Protein AF-A0A410M9Z9-F1 (afdb_monomer)

Sequence (90 aa):
MKKQHDDSHIGSTEIPVPSKVETSEKHKDLKAKLLHETQEYLDIEENRAAFAKLAEIFDTVYSLTEHHGASMTELELMHQKWHKENLKKD

pLDDT: mean 80.01, std 21.66, range [40.84, 98.31]

Mean predicted aligned error: 12.66 Å

Organism: NCBI:txid45668

Secondary structure (DSSP, 8-state):
------------------------HHHHHHHHHHHHHHHHHHH--SHHHHHHHHHHHHHHHHHHHHHTT--HHHHHHHHHHHHHHHTT--

Solvent-accessible surface area (backbone atoms only — not comparable to full-atom values): 5563 Å² total; per-residue (Å²): 134,84,86,81,87,83,80,81,78,77,72,77,78,74,72,80,72,77,71,78,74,79,71,48,70,69,56,55,50,46,54,52,49,42,54,50,35,50,51,52,33,74,73,45,86,51,66,71,63,27,51,52,27,52,51,55,36,49,55,40,52,48,55,52,36,49,72,72,74,41,50,70,67,56,53,50,53,52,50,54,50,51,47,65,65,56,70,76,74,118

Nearest PDB structures (foldseek):
  4wpe-assembly1_A-2  TM=7.416E-01  e=4.939E+00  Saccharomyces cerevisiae S288C
  5n5f-assembly1_B  TM=4.362E-01  e=4.939E+00  Haliangium ochraceum

Radius of gyration: 22.67 Å; Cα contacts (8 Å, |Δi|>4): 33; chains: 1; bounding box: 41×51×64 Å

Foldseek 3Di:
DDDDDDPPPPPPPPPPPPPPPPCPVVNVVLVVQLVVLVVQLVVDPDPVSNVVSVVSNVVSVQVNCVVVVHHPVVVVVVVVVVCVVPVVVD

Structure (mmCIF, N/CA/C/O backbone):
data_AF-A0A410M9Z9-F1
#
_entry.id   AF-A0A410M9Z9-F1
#
loop_
_atom_site.group_PDB
_atom_site.id
_atom_site.type_symbol
_atom_site.label_atom_id
_atom_site.label_alt_id
_atom_site.label_comp_id
_atom_site.label_asym_id
_atom_site.label_entity_id
_atom_site.label_seq_id
_atom_site.pdbx_PDB_ins_code
_atom_site.Cartn_x
_atom_site.Cartn_y
_atom_site.Cartn_z
_atom_site.occupancy
_atom_site.B_iso_or_equiv
_atom_site.auth_seq_id
_atom_site.auth_comp_id
_atom_site.auth_asym_id
_atom_site.auth_atom_id
_atom_site.pdbx_PDB_model_num
ATOM 1 N N . MET A 1 1 ? 28.452 40.928 -49.424 1.00 41.94 1 MET A N 1
ATOM 2 C CA . MET A 1 1 ? 28.743 40.784 -47.979 1.00 41.94 1 ME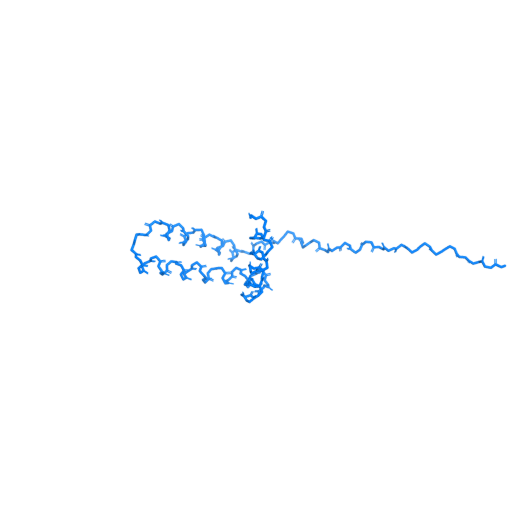T A CA 1
ATOM 3 C C . MET A 1 1 ? 27.544 40.121 -47.302 1.00 41.94 1 MET A C 1
ATOM 5 O O . MET A 1 1 ? 26.449 40.608 -47.519 1.00 41.94 1 MET A O 1
ATOM 9 N N . LYS A 1 2 ? 27.794 39.003 -46.588 1.00 42.69 2 LYS A N 1
ATOM 10 C CA . LYS A 1 2 ? 27.026 38.331 -45.499 1.00 42.69 2 LYS A CA 1
ATOM 11 C C . LYS A 1 2 ? 25.493 38.227 -45.676 1.00 42.69 2 LYS A C 1
ATOM 13 O O . LYS A 1 2 ? 24.797 39.216 -45.532 1.00 42.69 2 LYS A O 1
ATOM 18 N N . LYS A 1 3 ? 24.925 37.111 -46.157 1.00 41.38 3 LYS A N 1
ATOM 19 C CA . LYS A 1 3 ? 24.598 35.836 -45.463 1.00 41.38 3 LYS A CA 1
ATOM 20 C C . LYS A 1 3 ? 23.930 35.973 -44.078 1.00 41.38 3 LYS A C 1
ATOM 22 O O . LYS A 1 3 ? 24.605 36.309 -43.117 1.00 41.38 3 LYS A O 1
ATOM 27 N N . GLN A 1 4 ? 22.660 35.544 -44.076 1.00 41.19 4 GLN A N 1
ATOM 28 C CA . GLN A 1 4 ? 21.964 34.678 -43.108 1.00 41.19 4 GLN A CA 1
ATOM 29 C C . GLN A 1 4 ? 21.529 35.284 -41.763 1.00 41.19 4 GLN A C 1
ATOM 31 O O . GLN A 1 4 ? 22.332 35.494 -40.863 1.00 41.19 4 GLN A O 1
ATOM 36 N N . HIS A 1 5 ? 20.210 35.483 -41.651 1.00 40.84 5 HIS A N 1
ATOM 37 C CA . HIS A 1 5 ? 19.475 35.418 -40.391 1.00 40.84 5 HIS A CA 1
ATOM 38 C C . HIS A 1 5 ? 19.452 33.959 -39.924 1.00 40.84 5 HIS A C 1
ATOM 40 O O . HIS A 1 5 ? 19.055 33.073 -40.683 1.00 40.84 5 HIS A O 1
ATOM 46 N N . ASP A 1 6 ? 19.924 33.741 -38.704 1.00 48.78 6 ASP A N 1
ATOM 47 C CA . ASP A 1 6 ? 19.933 32.465 -38.000 1.00 48.78 6 ASP A CA 1
ATOM 48 C C . ASP A 1 6 ? 18.774 32.497 -36.992 1.00 48.78 6 ASP A C 1
ATOM 50 O O . ASP A 1 6 ? 18.941 32.878 -35.834 1.00 48.78 6 ASP A O 1
ATOM 54 N N . ASP A 1 7 ? 17.563 32.201 -37.470 1.00 45.53 7 ASP A N 1
ATOM 55 C CA . ASP A 1 7 ? 16.424 31.937 -36.593 1.00 45.53 7 ASP A CA 1
ATOM 56 C C . ASP A 1 7 ? 16.488 30.465 -36.190 1.00 45.53 7 ASP A C 1
ATOM 58 O O . ASP A 1 7 ? 15.999 29.564 -36.877 1.00 45.53 7 ASP A O 1
ATOM 62 N N . SER A 1 8 ? 17.145 30.228 -35.058 1.00 41.47 8 SER A N 1
ATOM 63 C CA . SER A 1 8 ? 17.136 28.947 -34.364 1.00 41.47 8 SER A CA 1
ATOM 64 C C . SER A 1 8 ? 15.707 28.605 -33.926 1.00 41.47 8 SER A C 1
ATOM 66 O O . SER A 1 8 ? 15.221 29.005 -32.870 1.00 41.47 8 SER A O 1
ATOM 68 N N . HIS A 1 9 ? 15.007 27.843 -34.765 1.00 44.31 9 HIS A N 1
ATOM 69 C CA . HIS A 1 9 ? 13.773 27.163 -34.396 1.00 44.31 9 HIS A CA 1
ATOM 70 C C . HIS A 1 9 ? 14.148 26.007 -33.461 1.00 44.31 9 HIS A C 1
ATOM 72 O O . HIS A 1 9 ? 14.421 24.886 -33.893 1.00 44.31 9 HIS A O 1
ATOM 78 N N . ILE A 1 10 ? 14.233 26.298 -32.163 1.00 51.69 10 ILE A N 1
ATOM 79 C CA . ILE A 1 10 ? 14.315 25.270 -31.128 1.00 51.69 10 ILE A CA 1
ATOM 80 C C . ILE A 1 10 ? 12.935 24.617 -31.105 1.00 51.69 10 ILE A C 1
ATOM 82 O O . ILE A 1 10 ? 12.016 25.101 -30.446 1.00 51.69 10 ILE A O 1
ATOM 86 N N . GLY A 1 11 ? 12.772 23.571 -31.917 1.00 40.84 11 GLY A N 1
ATOM 87 C CA . GLY A 1 11 ? 11.591 22.725 -31.894 1.00 40.84 11 GLY A CA 1
ATOM 88 C C . GLY A 1 11 ? 11.365 22.282 -30.458 1.00 40.84 11 GLY A C 1
ATOM 89 O O . GLY A 1 11 ? 12.227 21.636 -29.864 1.00 40.84 11 GLY A O 1
ATOM 90 N N . SER A 1 12 ? 10.240 22.702 -29.882 1.00 45.56 12 SER A N 1
ATOM 91 C CA . SER A 1 12 ? 9.781 22.210 -28.595 1.00 45.56 12 SER A CA 1
ATOM 92 C C . SER A 1 12 ? 9.698 20.696 -28.702 1.00 45.56 12 SER A C 1
ATOM 94 O O . SER A 1 12 ? 8.848 20.168 -29.413 1.00 45.56 12 SER A O 1
ATOM 96 N N . THR A 1 13 ? 10.629 20.001 -28.052 1.00 43.50 13 THR A N 1
ATOM 97 C CA . THR A 1 13 ? 10.564 18.556 -27.887 1.00 43.50 13 THR A CA 1
ATOM 98 C C . THR A 1 13 ? 9.318 18.281 -27.061 1.00 43.50 13 THR A C 1
ATOM 100 O O . THR A 1 13 ? 9.342 18.378 -25.834 1.00 43.50 13 THR A O 1
ATOM 103 N N . GLU A 1 14 ? 8.200 18.026 -27.735 1.00 44.25 14 GLU A N 1
ATOM 104 C CA . GLU A 1 14 ? 7.018 17.460 -27.110 1.00 44.25 14 GLU A CA 1
ATOM 105 C C . GLU A 1 14 ? 7.476 16.152 -26.472 1.00 44.25 14 GLU A C 1
ATOM 107 O O . GLU A 1 14 ? 7.816 15.184 -27.156 1.00 44.25 14 GLU A O 1
ATOM 112 N N . ILE A 1 15 ? 7.584 16.154 -25.143 1.00 50.91 15 ILE A N 1
ATOM 113 C CA . ILE A 1 15 ? 7.757 14.926 -24.379 1.00 50.91 15 ILE A CA 1
ATOM 114 C C . ILE A 1 15 ? 6.565 14.060 -24.790 1.00 50.91 15 ILE A C 1
ATOM 116 O O . ILE A 1 15 ? 5.431 14.515 -24.605 1.00 50.91 15 ILE A O 1
ATOM 120 N N . PRO A 1 16 ? 6.774 12.872 -25.385 1.00 45.97 16 PRO A N 1
ATOM 121 C CA . PRO A 1 16 ? 5.665 12.041 -25.806 1.00 45.97 16 PRO A CA 1
ATOM 122 C C . PRO A 1 16 ? 4.854 11.710 -24.559 1.00 45.97 16 PRO A C 1
ATOM 124 O O . PRO A 1 16 ? 5.303 10.970 -23.685 1.00 45.97 16 PRO A O 1
ATOM 127 N N . VAL A 1 17 ? 3.671 12.316 -24.454 1.00 54.06 17 VAL A N 1
ATOM 128 C CA . VAL A 1 17 ? 2.684 11.951 -23.445 1.00 54.06 17 VAL A CA 1
ATOM 129 C C . VAL A 1 17 ? 2.333 10.500 -23.757 1.00 54.06 17 VAL A C 1
ATOM 131 O O . VAL A 1 17 ? 1.841 10.245 -24.861 1.00 54.06 17 VAL A O 1
ATOM 134 N N . PRO A 1 18 ? 2.625 9.532 -22.869 1.00 52.41 18 PRO A N 1
ATOM 135 C CA . PRO A 1 18 ? 2.331 8.143 -23.162 1.00 52.41 18 PRO A CA 1
ATOM 136 C C . PRO A 1 18 ? 0.836 8.027 -23.449 1.00 52.41 18 PRO A C 1
ATOM 138 O O . PRO A 1 18 ? -0.009 8.402 -22.629 1.00 52.41 18 PRO A O 1
ATOM 141 N N . SER A 1 19 ? 0.528 7.562 -24.662 1.00 47.91 19 SER A N 1
ATOM 142 C CA . SER A 1 19 ? -0.829 7.291 -25.107 1.00 47.91 19 SER A CA 1
ATOM 143 C C . SER A 1 19 ? -1.498 6.423 -24.056 1.00 47.91 19 SER A C 1
ATOM 145 O O . SER A 1 19 ? -0.946 5.378 -23.716 1.00 47.91 19 SER A O 1
ATOM 147 N N . LYS A 1 20 ? -2.638 6.897 -23.538 1.00 50.91 20 LYS A N 1
ATOM 148 C CA . LYS A 1 20 ? -3.632 6.176 -22.732 1.00 50.91 20 LYS A CA 1
ATOM 149 C C . LYS A 1 20 ? -3.203 4.732 -22.451 1.00 50.91 20 LYS A C 1
ATOM 151 O O . LYS A 1 20 ? -3.455 3.860 -23.275 1.00 50.91 20 LYS A O 1
ATOM 156 N N . VAL A 1 21 ? -2.503 4.523 -21.332 1.00 52.72 21 VAL A N 1
ATOM 157 C CA . VAL A 1 21 ? -2.062 3.193 -20.898 1.00 52.72 21 VAL A CA 1
ATOM 158 C C . VAL A 1 21 ? -3.303 2.310 -20.900 1.00 52.72 21 VAL A C 1
ATOM 160 O O . VAL A 1 21 ? -4.206 2.526 -20.090 1.00 52.72 21 VAL A O 1
ATOM 163 N N . GLU A 1 22 ? -3.390 1.372 -21.844 1.00 47.81 22 GLU A N 1
ATOM 164 C CA . GLU A 1 22 ? -4.326 0.261 -21.751 1.00 47.81 22 GLU A CA 1
ATOM 165 C C . GLU A 1 22 ? -3.972 -0.437 -20.446 1.00 47.81 22 GLU A C 1
ATOM 167 O O . GLU A 1 22 ? -2.960 -1.127 -20.336 1.00 47.81 22 GLU A O 1
ATOM 172 N N . THR A 1 23 ? -4.730 -0.142 -19.393 1.00 56.25 23 THR A N 1
ATOM 173 C CA . THR A 1 23 ? -4.522 -0.777 -18.103 1.00 56.25 23 THR A CA 1
ATOM 174 C C . THR A 1 23 ? -4.793 -2.249 -18.324 1.00 56.25 23 THR A C 1
ATOM 176 O O . THR A 1 23 ? -5.948 -2.631 -18.514 1.00 56.25 23 THR A O 1
ATOM 179 N N . SER A 1 24 ? -3.730 -3.053 -18.356 1.00 73.00 24 SER A N 1
ATOM 180 C CA . SER A 1 24 ? -3.860 -4.500 -18.438 1.00 73.00 24 SER A CA 1
ATOM 181 C C . SER A 1 24 ? -4.784 -4.974 -17.318 1.00 73.00 24 SER A C 1
ATOM 183 O O . SER A 1 24 ? -4.822 -4.366 -16.243 1.00 73.00 24 SER A O 1
ATOM 185 N N . GLU A 1 25 ? -5.542 -6.046 -17.551 1.00 78.31 25 GLU A N 1
ATOM 186 C CA . GLU A 1 25 ? -6.450 -6.602 -16.535 1.00 78.31 25 GLU A CA 1
ATOM 187 C C . GLU A 1 25 ? -5.719 -6.815 -15.197 1.00 78.31 25 GLU A C 1
ATOM 189 O O . GLU A 1 25 ? -6.212 -6.412 -14.147 1.00 78.31 25 GLU A O 1
ATOM 194 N N . LYS A 1 26 ? -4.446 -7.227 -15.261 1.00 79.62 26 LYS A N 1
ATOM 195 C CA . LYS A 1 26 ? -3.539 -7.345 -14.111 1.00 79.62 26 LYS A CA 1
ATOM 196 C C . LYS A 1 26 ? -3.400 -6.057 -13.280 1.00 79.62 26 LYS A C 1
ATOM 198 O O . LYS A 1 26 ? -3.350 -6.119 -12.057 1.00 79.62 26 LYS A O 1
ATOM 203 N N . HIS A 1 27 ? -3.328 -4.882 -13.905 1.00 88.25 27 HIS A N 1
ATOM 204 C CA . HIS A 1 27 ? -3.231 -3.608 -13.181 1.00 88.25 27 HIS A CA 1
ATOM 205 C C . HIS A 1 27 ? -4.548 -3.242 -12.488 1.00 88.25 27 HIS A C 1
ATOM 207 O O . HIS A 1 27 ? -4.547 -2.726 -11.368 1.00 88.25 27 HIS A O 1
ATOM 213 N N . LYS A 1 28 ? -5.682 -3.522 -13.137 1.00 91.94 28 LYS A N 1
ATOM 214 C CA . LYS A 1 28 ? -7.002 -3.320 -12.532 1.00 91.94 28 LYS A CA 1
ATOM 215 C C . LYS A 1 28 ? -7.179 -4.221 -11.307 1.00 91.94 28 LYS A C 1
ATOM 217 O O . LYS A 1 28 ? -7.644 -3.740 -10.275 1.00 91.94 28 LYS A O 1
ATOM 222 N N . ASP A 1 29 ? -6.731 -5.468 -11.401 1.00 94.38 29 ASP A N 1
ATOM 223 C CA . ASP A 1 29 ? -6.802 -6.438 -10.309 1.00 94.38 29 ASP A CA 1
ATOM 224 C C . ASP A 1 29 ? -5.925 -6.029 -9.120 1.00 94.38 29 ASP A C 1
ATOM 226 O O . ASP A 1 29 ? -6.382 -6.070 -7.981 1.00 94.38 29 ASP A O 1
ATOM 230 N N . LEU A 1 30 ? -4.704 -5.536 -9.367 1.00 95.56 30 LEU A N 1
ATOM 231 C CA . LEU A 1 30 ? -3.830 -5.022 -8.304 1.00 95.56 30 LEU A CA 1
ATOM 232 C C . LEU A 1 30 ? -4.449 -3.829 -7.562 1.00 95.56 30 LEU A C 1
ATOM 234 O O . LEU A 1 30 ? -4.366 -3.750 -6.338 1.00 95.56 30 LEU A 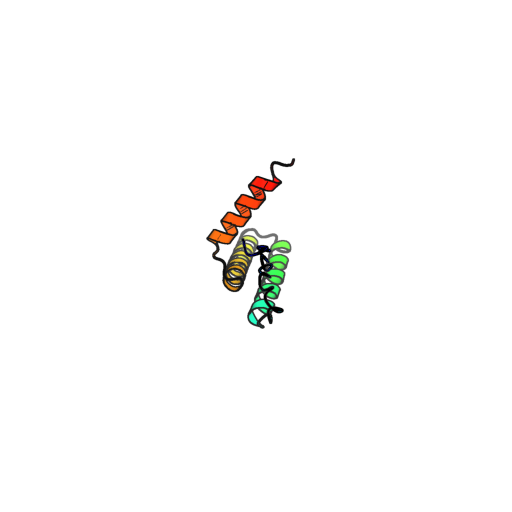O 1
ATOM 238 N N . LYS A 1 31 ? -5.114 -2.914 -8.277 1.00 95.62 31 LYS A N 1
ATOM 239 C CA . LYS A 1 31 ? -5.830 -1.790 -7.650 1.00 95.62 31 LYS A CA 1
ATOM 240 C C . LYS A 1 31 ? -7.027 -2.251 -6.823 1.00 95.62 31 LYS A C 1
ATOM 242 O O . LYS A 1 31 ? -7.250 -1.722 -5.737 1.00 95.62 31 LYS A O 1
ATOM 247 N N . ALA A 1 32 ? -7.787 -3.224 -7.325 1.00 96.81 32 ALA A N 1
ATOM 248 C CA . ALA A 1 32 ? -8.905 -3.805 -6.590 1.00 96.81 32 ALA A CA 1
ATOM 249 C C . ALA A 1 32 ? -8.423 -4.525 -5.321 1.00 96.81 32 ALA A C 1
ATOM 251 O O . AL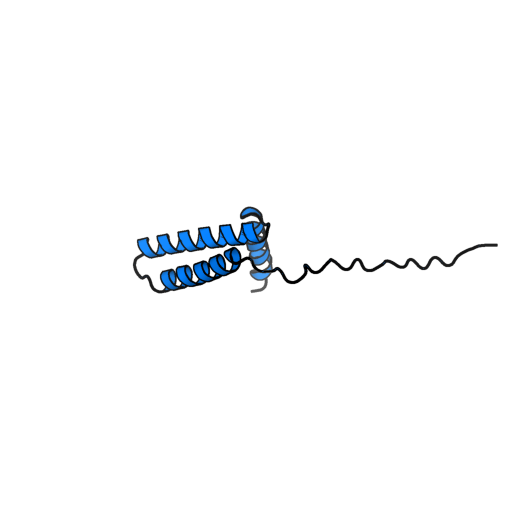A A 1 32 ? -9.008 -4.331 -4.257 1.00 96.81 32 ALA A O 1
ATOM 252 N N . LYS A 1 33 ? -7.318 -5.279 -5.415 1.00 97.00 33 LYS A N 1
ATOM 253 C CA . LYS A 1 33 ? -6.682 -5.921 -4.261 1.00 97.00 33 LYS A CA 1
ATOM 254 C C . LYS A 1 33 ? -6.244 -4.888 -3.227 1.00 97.00 33 LYS A C 1
ATOM 256 O O . LYS A 1 33 ? -6.605 -5.025 -2.067 1.00 97.00 33 LYS A O 1
ATOM 261 N N . LEU A 1 34 ? -5.551 -3.822 -3.639 1.00 98.06 34 LEU A N 1
ATOM 262 C CA . LEU A 1 34 ? -5.106 -2.774 -2.713 1.00 98.06 34 LEU A CA 1
ATOM 263 C C . LEU A 1 34 ? -6.277 -2.187 -1.914 1.00 98.06 34 LEU A C 1
ATOM 265 O O . LEU A 1 34 ? -6.176 -2.025 -0.699 1.00 98.06 34 LEU A O 1
ATOM 269 N N . LEU A 1 35 ? -7.390 -1.892 -2.595 1.00 98.12 35 LEU A N 1
ATOM 270 C CA . LEU A 1 35 ? -8.600 -1.380 -1.954 1.00 98.12 35 LEU A CA 1
ATOM 271 C C . LEU A 1 35 ? -9.169 -2.378 -0.936 1.00 98.12 35 LEU A C 1
ATOM 273 O O . LEU A 1 35 ? -9.505 -1.983 0.177 1.00 98.12 35 LEU A O 1
ATOM 277 N N . HIS A 1 36 ? -9.257 -3.653 -1.312 1.00 98.06 36 HIS A N 1
ATOM 278 C CA . HIS A 1 36 ? -9.772 -4.711 -0.448 1.00 98.06 36 HIS A CA 1
ATOM 279 C C . HIS A 1 36 ? -8.914 -4.909 0.809 1.00 98.06 36 HIS A C 1
ATOM 281 O O . HIS A 1 36 ? -9.442 -4.816 1.912 1.00 98.06 36 HIS A O 1
ATOM 287 N N . GLU A 1 37 ? -7.598 -5.093 0.661 1.00 98.00 37 GLU A N 1
ATOM 288 C CA . GLU A 1 37 ? -6.696 -5.324 1.802 1.00 98.00 37 GLU A CA 1
ATOM 289 C C . GLU A 1 37 ? -6.639 -4.107 2.738 1.00 98.00 37 GLU A C 1
ATOM 291 O O . GLU A 1 37 ? -6.543 -4.256 3.955 1.00 98.00 37 GLU A O 1
ATOM 296 N N . THR A 1 38 ? -6.749 -2.892 2.183 1.00 98.31 38 THR A N 1
ATOM 297 C CA . THR A 1 38 ? -6.841 -1.662 2.984 1.00 98.31 38 THR A CA 1
ATOM 298 C C . THR A 1 38 ? -8.122 -1.635 3.806 1.00 98.31 38 THR A C 1
ATOM 300 O O . THR A 1 38 ? -8.072 -1.311 4.988 1.00 98.31 38 THR A O 1
ATOM 303 N N . GLN A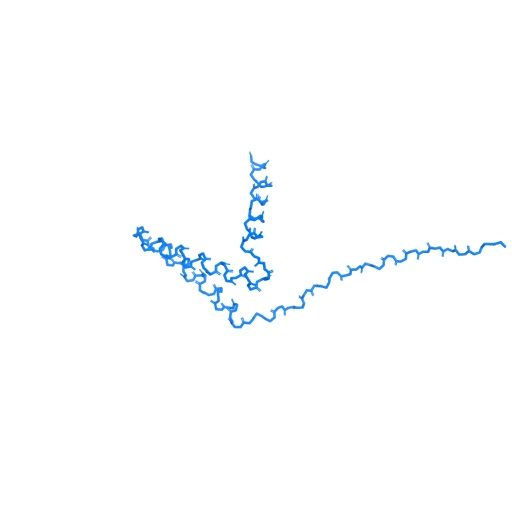 1 39 ? -9.262 -1.987 3.207 1.00 98.19 39 GLN A N 1
ATOM 304 C CA . GLN A 1 39 ? -10.530 -2.039 3.929 1.00 98.19 39 GLN A CA 1
ATOM 305 C C . GLN A 1 39 ? -10.480 -3.083 5.050 1.00 98.19 39 GLN A C 1
ATOM 307 O O . GLN A 1 39 ? -10.832 -2.777 6.182 1.00 98.19 39 GLN A O 1
ATOM 312 N N . GLU A 1 40 ? -9.955 -4.277 4.769 1.00 97.75 40 GLU A N 1
ATOM 313 C CA . GLU A 1 40 ? -9.806 -5.312 5.792 1.00 97.75 40 GLU A CA 1
ATOM 314 C C . GLU A 1 40 ? -8.870 -4.883 6.927 1.00 97.75 40 GLU A C 1
ATOM 316 O O . GLU A 1 40 ? -9.180 -5.124 8.089 1.00 97.75 40 GLU A O 1
ATOM 321 N N . TYR A 1 41 ? -7.757 -4.204 6.629 1.00 98.12 41 TYR A N 1
ATOM 322 C CA . TYR A 1 41 ? -6.891 -3.639 7.667 1.00 98.12 41 TYR A CA 1
ATOM 323 C C . TYR A 1 41 ? -7.640 -2.656 8.581 1.00 98.12 41 TYR A C 1
ATOM 325 O O . TYR A 1 41 ? -7.453 -2.693 9.794 1.00 98.12 41 TYR A O 1
ATOM 333 N N . LEU A 1 42 ? -8.483 -1.790 8.009 1.00 97.69 42 LEU A N 1
ATOM 334 C CA . LEU A 1 42 ? -9.253 -0.800 8.769 1.00 97.69 42 LEU A CA 1
ATOM 335 C C . LEU A 1 42 ? -10.326 -1.435 9.665 1.00 97.69 42 LEU A C 1
ATOM 337 O O . LEU A 1 42 ? -10.655 -0.862 10.702 1.00 97.69 42 LEU A O 1
ATOM 341 N N . ASP A 1 43 ? -10.847 -2.599 9.278 1.00 97.19 43 ASP A N 1
ATOM 342 C CA . ASP A 1 43 ? -11.922 -3.294 9.991 1.00 97.19 43 ASP A CA 1
ATOM 343 C C . ASP A 1 43 ? -11.407 -4.292 11.055 1.00 97.19 43 ASP A C 1
ATOM 345 O O . ASP A 1 43 ? -12.193 -4.826 11.840 1.00 97.19 43 ASP A O 1
ATOM 349 N N . ILE A 1 44 ? -10.097 -4.569 11.105 1.00 95.69 44 ILE A N 1
ATOM 350 C CA . ILE A 1 44 ? -9.493 -5.535 12.034 1.00 95.69 44 ILE A CA 1
ATOM 351 C C . ILE A 1 44 ? -9.009 -4.853 13.320 1.00 95.69 44 ILE A C 1
ATOM 353 O O . ILE A 1 44 ? -8.140 -3.986 13.303 1.00 95.69 44 ILE A O 1
ATOM 357 N N . GLU A 1 45 ? -9.491 -5.338 14.467 1.00 93.25 45 GLU A N 1
ATOM 358 C CA . GLU A 1 45 ? -9.039 -4.886 15.794 1.00 93.25 45 GLU A CA 1
ATOM 359 C C . GLU A 1 45 ? -7.840 -5.687 16.338 1.00 93.25 45 GLU A C 1
ATOM 361 O O . GLU A 1 45 ? -7.109 -5.225 17.214 1.00 93.25 45 GLU A O 1
ATOM 366 N N . GLU A 1 46 ? -7.635 -6.914 15.852 1.00 96.00 46 GLU A N 1
ATOM 367 C CA . GLU A 1 46 ? -6.591 -7.807 16.357 1.00 96.00 46 GLU A CA 1
ATOM 368 C C . GLU A 1 46 ? -5.241 -7.504 15.698 1.00 96.00 46 GLU A C 1
ATOM 370 O O . GLU A 1 46 ? -5.085 -7.582 14.479 1.00 96.00 46 GLU A O 1
ATOM 375 N N . ASN A 1 47 ? -4.238 -7.191 16.521 1.00 93.50 47 ASN A N 1
ATOM 376 C CA . ASN A 1 47 ? -2.938 -6.711 16.054 1.00 93.50 47 ASN A CA 1
ATOM 377 C C . ASN A 1 47 ? -2.259 -7.654 15.051 1.00 93.50 47 ASN A C 1
ATOM 379 O O . ASN A 1 47 ? -1.722 -7.190 14.047 1.00 93.50 47 ASN A O 1
ATOM 383 N N . ARG A 1 48 ? -2.242 -8.971 15.292 1.00 94.69 48 ARG A N 1
ATOM 384 C CA . ARG A 1 48 ? -1.548 -9.924 14.414 1.00 94.69 48 ARG A CA 1
ATOM 385 C C . ARG A 1 48 ? -2.209 -10.010 13.039 1.00 94.69 48 ARG A C 1
ATOM 387 O O . ARG A 1 48 ? -1.501 -10.052 12.034 1.00 94.69 48 ARG A O 1
ATOM 394 N N . ALA A 1 49 ? -3.535 -10.013 12.985 1.00 95.25 49 ALA A N 1
ATOM 395 C CA . ALA A 1 49 ? -4.306 -9.974 11.752 1.00 95.25 49 ALA A CA 1
ATOM 396 C C . ALA A 1 49 ? -4.131 -8.633 11.017 1.00 95.25 49 ALA A C 1
ATOM 398 O O . ALA A 1 49 ? -3.942 -8.632 9.801 1.00 95.25 49 ALA A O 1
ATOM 399 N N . ALA A 1 50 ? -4.073 -7.511 11.742 1.00 96.69 50 ALA A N 1
ATOM 400 C CA . ALA A 1 50 ? -3.792 -6.201 11.157 1.00 96.69 50 ALA A CA 1
ATOM 401 C C . ALA A 1 50 ? -2.392 -6.157 10.515 1.00 96.69 50 ALA A C 1
ATOM 403 O O . ALA A 1 50 ? -2.238 -5.702 9.382 1.00 96.69 50 ALA A O 1
ATOM 404 N N . PHE A 1 51 ? -1.373 -6.717 11.179 1.00 97.69 51 PHE A N 1
ATOM 405 C CA . PHE A 1 51 ? -0.028 -6.852 10.606 1.00 97.69 51 PHE A CA 1
ATOM 406 C C . PHE A 1 51 ? -0.004 -7.706 9.335 1.00 97.69 51 PHE A C 1
ATOM 408 O O . PHE A 1 51 ? 0.717 -7.372 8.396 1.00 97.69 51 PHE A O 1
ATOM 415 N N . ALA A 1 52 ? -0.791 -8.784 9.282 1.00 97.44 52 ALA A N 1
ATOM 416 C CA . ALA A 1 52 ? -0.898 -9.599 8.075 1.00 97.44 52 ALA A CA 1
ATOM 417 C C . ALA A 1 52 ? -1.471 -8.789 6.902 1.00 97.44 52 ALA A C 1
ATOM 419 O O . ALA A 1 52 ? -0.947 -8.866 5.794 1.00 97.44 52 ALA A O 1
ATOM 420 N N . LYS A 1 53 ? -2.483 -7.949 7.150 1.00 98.06 53 LYS A N 1
ATOM 421 C CA . LYS A 1 53 ? -3.043 -7.079 6.109 1.00 98.06 53 LYS A CA 1
ATOM 422 C C . LYS A 1 53 ? -2.093 -5.973 5.672 1.00 98.06 53 LYS A C 1
ATOM 424 O O . LYS A 1 53 ? -1.989 -5.703 4.481 1.00 98.06 53 LYS A O 1
ATOM 429 N N . LEU A 1 54 ? -1.316 -5.401 6.590 1.00 98.12 54 LEU A N 1
ATOM 430 C CA . LEU A 1 54 ? -0.248 -4.463 6.229 1.00 98.12 54 LEU A CA 1
ATOM 431 C C . LEU A 1 54 ? 0.809 -5.100 5.315 1.00 98.12 54 LEU A C 1
ATOM 433 O O . LEU A 1 54 ? 1.285 -4.437 4.395 1.00 98.12 54 LEU A O 1
ATOM 437 N N . ALA A 1 55 ? 1.153 -6.374 5.526 1.00 98.00 55 ALA A N 1
ATOM 438 C CA . ALA A 1 55 ? 2.069 -7.095 4.643 1.00 98.00 55 ALA A CA 1
ATOM 439 C C . ALA A 1 55 ? 1.477 -7.295 3.233 1.00 98.00 55 ALA A C 1
ATOM 441 O O . ALA A 1 55 ? 2.150 -7.017 2.245 1.00 98.00 55 ALA A O 1
ATOM 442 N N . GLU A 1 56 ? 0.201 -7.675 3.124 1.00 98.19 56 GLU A N 1
ATOM 443 C CA . GLU A 1 56 ? -0.489 -7.803 1.827 1.00 98.19 56 GLU A CA 1
ATOM 444 C C . GLU A 1 56 ? -0.599 -6.460 1.080 1.00 98.19 56 GLU A C 1
ATOM 446 O O . GLU A 1 56 ? -0.433 -6.393 -0.145 1.00 98.19 56 GLU A O 1
ATOM 451 N N . ILE A 1 57 ? -0.838 -5.364 1.810 1.00 98.25 57 ILE A N 1
ATOM 452 C CA . ILE A 1 57 ? -0.810 -4.000 1.261 1.00 9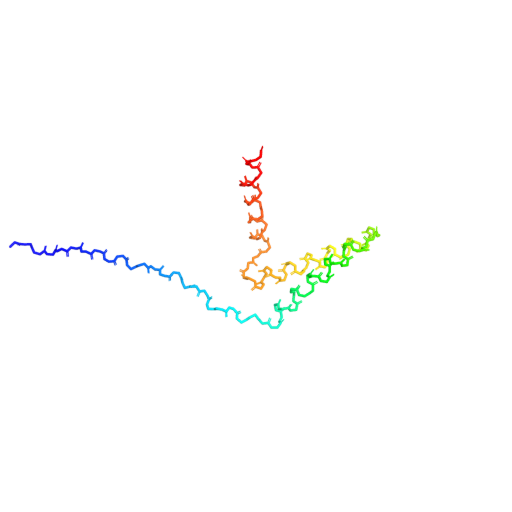8.25 57 ILE A CA 1
ATOM 453 C C . ILE A 1 57 ? 0.590 -3.680 0.729 1.00 98.25 57 ILE A C 1
ATOM 455 O O . ILE A 1 57 ? 0.714 -3.195 -0.397 1.00 98.25 57 ILE A O 1
ATOM 459 N N . PHE A 1 58 ? 1.63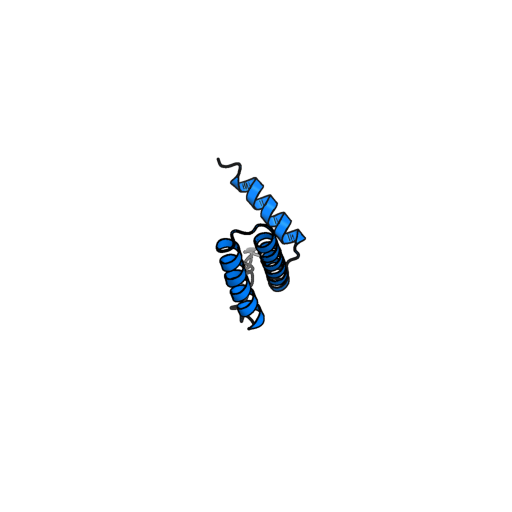9 -3.976 1.502 1.00 97.56 58 PHE A N 1
ATOM 460 C CA . PHE A 1 58 ? 3.027 -3.756 1.094 1.00 97.56 58 PHE A CA 1
ATOM 461 C C . PHE A 1 58 ? 3.371 -4.515 -0.196 1.00 97.56 58 PHE A C 1
ATOM 463 O O . PHE A 1 58 ? 3.864 -3.906 -1.147 1.00 97.56 58 PHE A O 1
ATOM 470 N N . ASP A 1 59 ? 3.029 -5.801 -0.284 1.00 97.12 59 ASP A N 1
ATOM 471 C CA . ASP A 1 59 ? 3.260 -6.624 -1.480 1.00 97.12 59 ASP A CA 1
ATOM 472 C C . ASP A 1 59 ? 2.496 -6.098 -2.706 1.00 97.12 59 ASP A C 1
ATOM 474 O O . ASP A 1 59 ? 2.990 -6.118 -3.843 1.00 97.12 59 ASP A O 1
ATOM 478 N N . THR A 1 60 ? 1.289 -5.572 -2.488 1.00 97.06 60 THR A N 1
ATOM 479 C CA . THR A 1 60 ? 0.484 -4.973 -3.557 1.00 97.06 60 THR A CA 1
ATOM 480 C C . THR A 1 60 ? 1.093 -3.657 -4.045 1.00 97.06 60 THR A C 1
ATOM 482 O O . THR A 1 60 ? 1.174 -3.431 -5.255 1.00 97.06 60 THR A O 1
ATOM 485 N N . VAL A 1 61 ? 1.581 -2.806 -3.136 1.00 96.44 61 VAL A N 1
ATOM 486 C CA . VAL A 1 61 ? 2.311 -1.573 -3.481 1.00 96.44 61 VAL A CA 1
ATOM 487 C C . VAL A 1 61 ? 3.593 -1.899 -4.240 1.00 96.44 61 VAL A C 1
ATOM 489 O O . VAL A 1 61 ? 3.866 -1.264 -5.260 1.00 96.44 61 VAL A O 1
ATOM 492 N N . TYR A 1 62 ? 4.341 -2.914 -3.807 1.00 95.81 62 TYR A N 1
ATOM 493 C CA . TYR A 1 62 ? 5.531 -3.383 -4.513 1.00 95.81 62 TYR A CA 1
ATOM 494 C C . TYR A 1 62 ? 5.195 -3.777 -5.959 1.00 95.81 62 TYR A C 1
ATOM 496 O O . TYR A 1 62 ? 5.777 -3.251 -6.906 1.00 95.81 62 TYR A O 1
ATOM 504 N N . SER A 1 63 ? 4.167 -4.611 -6.139 1.00 94.88 63 SER A N 1
ATOM 505 C CA . SER A 1 63 ? 3.708 -5.068 -7.458 1.00 94.88 63 SER A CA 1
ATOM 506 C C . SER A 1 63 ? 3.235 -3.921 -8.363 1.00 94.88 63 SER A C 1
ATOM 508 O O . SER A 1 63 ? 3.476 -3.928 -9.572 1.00 94.88 63 SER A O 1
ATOM 510 N N . LEU A 1 64 ? 2.553 -2.920 -7.796 1.00 95.06 64 LEU A N 1
ATOM 511 C CA . LEU A 1 64 ? 2.140 -1.714 -8.521 1.00 95.06 64 LEU A CA 1
ATOM 512 C C . LEU A 1 64 ? 3.343 -0.855 -8.924 1.00 95.06 64 LEU A C 1
ATOM 514 O O . LEU A 1 64 ? 3.365 -0.312 -10.027 1.00 95.06 64 LEU A O 1
ATOM 518 N N . THR A 1 65 ? 4.348 -0.756 -8.059 1.00 94.00 65 THR A N 1
ATOM 519 C CA . THR A 1 65 ? 5.584 -0.006 -8.320 1.00 94.00 65 THR A CA 1
ATOM 520 C C . THR A 1 65 ? 6.337 -0.604 -9.505 1.00 94.00 65 THR A C 1
ATOM 522 O O . THR A 1 65 ? 6.646 0.113 -10.459 1.00 94.00 65 THR A O 1
ATOM 525 N N . GLU A 1 66 ? 6.511 -1.928 -9.512 1.00 92.50 66 GLU A N 1
ATOM 526 C CA . GLU A 1 66 ? 7.110 -2.645 -10.642 1.00 92.50 66 GLU A CA 1
ATOM 527 C C . GLU A 1 66 ? 6.281 -2.505 -11.923 1.00 92.50 66 GLU A C 1
ATOM 529 O O . GLU A 1 66 ? 6.835 -2.302 -13.004 1.00 92.50 66 GLU A O 1
ATOM 534 N N . HIS A 1 67 ? 4.946 -2.557 -11.824 1.00 91.25 67 HIS A N 1
ATOM 535 C CA . HIS A 1 67 ? 4.066 -2.328 -12.973 1.00 91.25 67 HIS A CA 1
ATOM 536 C C . HIS A 1 67 ? 4.269 -0.938 -13.596 1.00 91.25 67 HIS A C 1
ATOM 538 O O . HIS A 1 67 ? 4.185 -0.790 -14.815 1.00 91.25 67 HIS A O 1
ATOM 544 N N . HIS A 1 68 ? 4.565 0.072 -12.776 1.00 90.69 68 HIS A N 1
ATOM 545 C CA . HIS A 1 68 ? 4.884 1.427 -13.221 1.00 90.69 68 HIS A CA 1
ATOM 546 C C . HIS A 1 6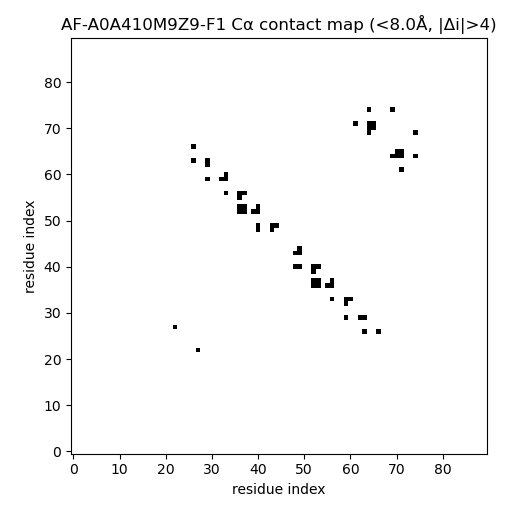8 ? 6.336 1.604 -13.697 1.00 90.69 68 HIS A C 1
ATOM 548 O O . HIS A 1 68 ? 6.718 2.714 -14.065 1.00 90.69 68 HIS A O 1
ATOM 554 N N . GLY A 1 69 ? 7.126 0.527 -13.744 1.00 92.00 69 GLY A N 1
ATOM 555 C CA . GLY A 1 69 ? 8.509 0.547 -14.218 1.00 92.00 69 GLY A CA 1
ATOM 556 C C . GLY A 1 69 ? 9.493 1.171 -13.232 1.00 92.00 69 GLY A C 1
ATOM 557 O O . GLY A 1 69 ? 10.589 1.546 -13.640 1.00 92.00 69 GLY A O 1
ATOM 558 N N . ALA A 1 70 ? 9.106 1.297 -11.962 1.00 93.94 70 ALA A N 1
ATOM 559 C CA . ALA A 1 70 ? 9.958 1.796 -10.893 1.00 93.94 70 ALA A CA 1
ATOM 560 C C . ALA A 1 70 ? 10.367 0.658 -9.951 1.00 93.94 70 ALA A C 1
ATOM 562 O O . ALA A 1 70 ? 9.694 -0.366 -9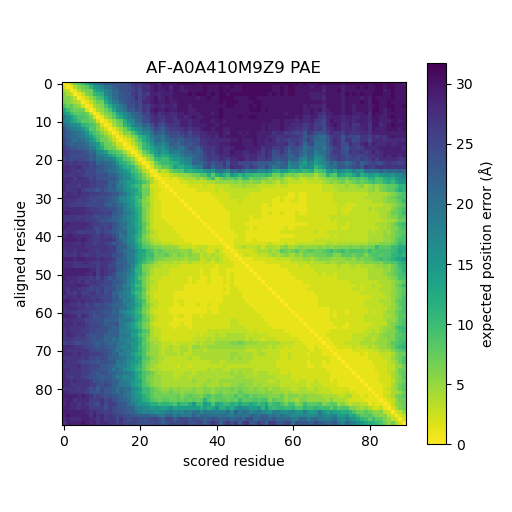.832 1.00 93.94 70 ALA A O 1
ATOM 563 N N . SER A 1 71 ? 11.472 0.859 -9.246 1.00 93.88 71 SER A N 1
ATOM 564 C CA . SER A 1 71 ? 11.903 0.022 -8.132 1.00 93.88 71 SER A CA 1
ATOM 565 C C . SER A 1 71 ? 11.354 0.538 -6.801 1.00 93.88 71 SER A C 1
ATOM 567 O O . SER A 1 71 ? 11.065 1.726 -6.632 1.00 93.88 71 SER A O 1
ATOM 569 N N . MET A 1 72 ? 11.292 -0.341 -5.798 1.00 93.12 72 MET A N 1
ATOM 570 C CA . MET A 1 72 ? 10.901 0.061 -4.442 1.00 93.12 72 MET A CA 1
ATOM 571 C C . MET A 1 72 ? 11.862 1.102 -3.840 1.00 93.12 72 MET A C 1
ATOM 573 O O . MET A 1 72 ? 11.445 1.981 -3.092 1.00 93.12 72 MET A O 1
ATOM 577 N N . THR A 1 73 ? 13.148 1.050 -4.205 1.00 94.62 73 THR A N 1
ATOM 578 C CA . THR A 1 73 ? 14.140 2.055 -3.799 1.00 94.62 73 THR A CA 1
ATOM 579 C C . THR A 1 73 ? 13.828 3.431 -4.383 1.00 94.62 73 THR A C 1
ATOM 581 O O . THR A 1 73 ? 13.939 4.429 -3.676 1.00 94.62 73 THR A O 1
ATOM 584 N N . GLU A 1 74 ? 13.416 3.511 -5.648 1.00 94.94 74 GLU A N 1
ATOM 585 C CA . GLU A 1 74 ? 13.016 4.783 -6.260 1.00 94.94 74 GLU A CA 1
ATOM 586 C C . GLU A 1 74 ? 11.754 5.350 -5.607 1.00 94.94 74 GLU A C 1
ATOM 588 O O . GLU A 1 74 ? 11.711 6.548 -5.321 1.00 94.94 74 GLU A O 1
ATOM 593 N N . LEU A 1 75 ? 10.769 4.500 -5.294 1.00 94.88 75 LEU A N 1
ATOM 594 C CA . LEU A 1 75 ? 9.569 4.920 -4.569 1.00 94.88 75 LEU A CA 1
ATOM 595 C C . LEU A 1 75 ? 9.909 5.476 -3.174 1.00 94.88 75 LEU A C 1
ATOM 597 O O . LEU A 1 75 ? 9.417 6.540 -2.798 1.00 94.88 75 LEU A O 1
ATOM 601 N N . GLU A 1 76 ? 10.795 4.808 -2.434 1.00 94.50 76 GLU A N 1
ATOM 602 C CA . GLU A 1 76 ? 11.276 5.271 -1.126 1.00 94.50 76 GLU A CA 1
ATOM 603 C C . GLU A 1 76 ? 12.002 6.624 -1.233 1.00 94.50 76 GLU A C 1
ATOM 605 O O . GLU A 1 76 ? 11.750 7.546 -0.456 1.00 94.50 76 GLU A O 1
ATOM 610 N N . LEU A 1 77 ? 12.861 6.805 -2.239 1.00 94.50 77 LEU A N 1
ATOM 611 C CA . LEU A 1 77 ? 13.538 8.084 -2.473 1.00 94.50 77 LEU A CA 1
ATOM 612 C C . LEU A 1 77 ? 12.545 9.208 -2.804 1.00 94.50 77 LEU A C 1
ATOM 614 O O . LEU A 1 77 ? 12.699 10.331 -2.309 1.00 94.50 77 LEU A O 1
ATOM 618 N N . MET A 1 78 ? 11.516 8.918 -3.606 1.00 93.06 78 MET A N 1
ATOM 619 C CA . MET A 1 78 ? 10.429 9.861 -3.888 1.00 93.06 78 MET A CA 1
ATOM 620 C C . MET A 1 78 ? 9.682 10.246 -2.609 1.00 93.06 78 MET A C 1
ATOM 622 O O . MET A 1 78 ? 9.452 11.434 -2.372 1.00 93.06 78 MET A O 1
ATOM 626 N N . HIS A 1 79 ? 9.361 9.268 -1.762 1.00 91.25 79 HIS A N 1
ATOM 627 C CA . HIS A 1 79 ? 8.698 9.479 -0.479 1.00 91.25 79 HIS A CA 1
ATOM 628 C C . HIS A 1 79 ? 9.525 10.371 0.459 1.00 91.25 79 HIS A C 1
ATOM 630 O O . HIS A 1 79 ? 9.026 11.377 0.969 1.00 91.25 79 HIS A O 1
ATOM 636 N N . GLN A 1 80 ? 10.816 10.075 0.622 1.00 93.50 80 GLN A N 1
ATOM 637 C CA . GLN A 1 80 ? 11.725 10.869 1.451 1.00 93.50 80 GLN A CA 1
ATOM 638 C C . GLN A 1 80 ? 11.883 12.301 0.940 1.00 93.50 80 GLN A C 1
ATOM 640 O O . GLN A 1 80 ? 11.935 13.245 1.734 1.00 93.50 80 GLN A O 1
ATOM 645 N N . LYS A 1 81 ? 11.978 12.482 -0.382 1.00 92.81 81 LYS A N 1
ATOM 646 C CA . LYS A 1 81 ? 12.052 13.809 -0.999 1.00 92.81 81 LYS A CA 1
ATOM 647 C C . LYS A 1 81 ? 10.771 14.598 -0.734 1.00 92.81 81 LYS A C 1
ATOM 649 O O . LYS A 1 81 ? 10.850 15.721 -0.241 1.00 92.81 81 LYS A O 1
ATOM 654 N N . TRP A 1 82 ? 9.612 13.984 -0.974 1.00 91.06 82 TRP A N 1
ATOM 655 C CA . TRP A 1 82 ? 8.309 14.588 -0.709 1.00 91.06 82 TRP A CA 1
ATOM 656 C C . TRP A 1 82 ? 8.161 15.001 0.761 1.00 91.06 82 TRP A C 1
ATOM 658 O O . TRP A 1 82 ? 7.762 16.131 1.041 1.00 91.06 82 TRP A O 1
ATOM 668 N N . HIS A 1 83 ? 8.564 14.150 1.709 1.00 85.75 83 HIS A N 1
ATOM 669 C CA . HIS A 1 83 ? 8.546 14.501 3.131 1.00 85.75 83 HIS A CA 1
ATOM 670 C C . HIS A 1 83 ? 9.465 15.676 3.462 1.00 85.75 83 HIS A C 1
ATOM 672 O O . HIS A 1 83 ? 9.043 16.608 4.144 1.00 85.75 83 HIS A O 1
ATOM 678 N N . LYS A 1 84 ? 10.707 15.676 2.964 1.00 86.81 84 LYS A N 1
ATOM 679 C CA . LYS A 1 84 ? 11.668 16.769 3.199 1.00 86.81 84 LYS A CA 1
ATOM 680 C C . LYS A 1 84 ? 11.206 18.109 2.625 1.00 86.81 84 LYS A C 1
ATOM 682 O O . LYS A 1 84 ? 11.607 19.148 3.146 1.00 86.81 84 LYS A O 1
ATOM 687 N N . GLU A 1 85 ? 10.429 18.095 1.547 1.00 85.31 85 GLU A N 1
ATOM 688 C CA . GLU A 1 85 ? 9.922 19.298 0.878 1.00 85.31 85 GLU A CA 1
ATOM 689 C C . GLU A 1 85 ? 8.633 19.839 1.513 1.00 85.31 85 GLU A C 1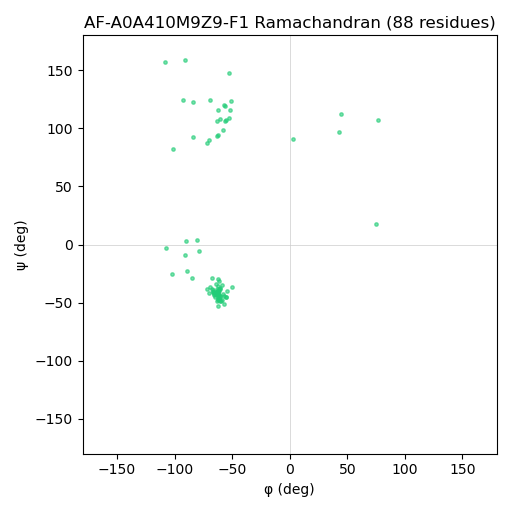
ATOM 691 O O . GLU A 1 85 ? 8.411 21.051 1.478 1.00 85.31 85 GLU A O 1
ATOM 696 N N . ASN A 1 86 ? 7.810 18.975 2.118 1.00 76.75 86 ASN A N 1
ATOM 697 C CA . ASN A 1 86 ? 6.503 19.360 2.662 1.00 76.75 86 ASN A CA 1
ATOM 698 C C . ASN A 1 86 ? 6.475 19.536 4.189 1.00 76.75 86 ASN A C 1
ATOM 700 O O . ASN A 1 86 ? 5.710 20.363 4.658 1.00 76.75 86 ASN A O 1
ATOM 704 N N . LEU A 1 87 ? 7.361 18.893 4.960 1.00 60.97 87 LEU A N 1
ATOM 705 C CA . LEU A 1 87 ? 7.493 19.140 6.413 1.00 60.97 87 LEU A CA 1
ATOM 706 C C . LEU A 1 87 ? 8.282 20.416 6.761 1.00 60.97 87 LEU A C 1
ATOM 708 O O . LEU A 1 87 ? 8.400 20.767 7.926 1.00 60.97 87 LEU A O 1
ATOM 712 N N . LYS A 1 88 ? 8.860 21.107 5.770 1.00 56.09 88 LYS A N 1
ATOM 713 C CA . LYS A 1 88 ? 9.539 22.406 5.961 1.00 56.09 88 LYS A CA 1
ATOM 714 C C . LYS A 1 88 ? 8.605 23.610 5.790 1.00 56.09 88 LYS A C 1
ATOM 716 O O . LYS A 1 88 ? 9.089 24.741 5.771 1.00 56.09 88 LYS A O 1
ATOM 721 N N . LYS A 1 89 ? 7.314 23.368 5.554 1.00 53.91 89 LYS A N 1
ATOM 722 C CA . LYS A 1 89 ? 6.309 24.405 5.277 1.00 53.91 89 LYS A CA 1
ATOM 723 C C . LYS A 1 89 ? 5.327 24.638 6.430 1.00 53.91 89 LYS A C 1
ATOM 725 O O . LYS A 1 89 ? 4.529 25.564 6.313 1.00 53.91 89 LYS A O 1
ATOM 730 N N . ASP A 1 90 ? 5.440 23.857 7.501 1.00 51.31 90 ASP A N 1
ATOM 731 C CA . ASP A 1 90 ? 4.710 24.016 8.764 1.00 51.31 90 ASP A CA 1
ATOM 732 C C . ASP A 1 90 ? 5.658 24.543 9.853 1.00 51.31 90 ASP A C 1
ATOM 734 O O . ASP A 1 90 ? 5.192 25.314 10.722 1.00 51.31 90 ASP A O 1
#